Protein AF-A0A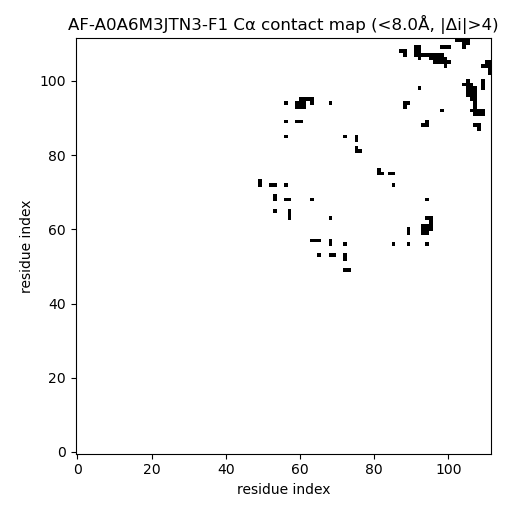6M3JTN3-F1 (afdb_monomer)

Nearest PDB structures (foldseek):
  6ghy-assembly2_A  TM=6.467E-01  e=5.001E-02  Escherichia coli K-12
  6h5f-assembly1_A  TM=4.881E-01  e=5.757E-01  Neisseria meningitidis NM422

pLDDT: mean 81.58, std 17.51, range [42.84, 97.5]

Solvent-accessible surface area (backbone atoms only — not comparable to full-atom values): 6629 Å² total; per-residue (Å²): 121,67,69,64,55,54,53,52,53,52,53,53,55,55,52,55,54,53,52,60,61,60,71,68,63,72,76,83,74,81,78,75,78,93,65,94,72,73,95,71,55,64,65,55,51,49,53,54,50,50,54,53,48,26,51,51,48,42,76,62,34,85,84,68,53,68,67,56,28,44,53,53,46,62,57,34,66,76,43,100,52,28,69,61,52,52,54,47,19,42,76,60,26,33,62,31,67,82,32,66,48,100,81,66,16,41,22,36,73,44,52,116

InterPro domains:
  IPR008258 Transglycosylase SLT domain 1 [PF01464] (78-111)
  IPR023346 Lysozyme-like domain superfamily [SSF53955] (69-111)

Mean predicted aligned error: 15.21 Å

Foldseek 3Di:
DVVVVVVVVVVVVVVVVVVVVVVPPPPPPPPDPPDDDPPPPPVVVVVVVLVVQLVVLVVLADDDDSVLSSVLQVVLVVDPCSVVLSVQLSVQPSQDQQDADPVRQGGSNRHD

Sequence (112 aa):
MLKNRLLIVGIILSLSVVMLFLGNVKVFTFSVPKSLAPPVSESILQVRSEEALVEWVYTHSNRISKNVCKEIVKEAIKMPKPLLLLAIMEVESNFVPTATSSKNAIGLMQIL

Radius of gyration: 24.37 Å; Cα contacts (8 Å, |Δi|>4): 78; chains: 1; bounding box: 68×21×60 Å

Secondary structure (DSSP, 8-state):
-HHHHHHHHHHHHHHHHHHHHHTT--------------TTHHHHHHHHHHHHHHHHHHHT-SS--HHHHHHHHHHHTTSS-HHHHHHHHHHHHTT-TT-B-TT--BTTTTB-

Organism: NCBI:txid1070528

Structure (mmCIF, N/CA/C/O backbone):
data_AF-A0A6M3JTN3-F1
#
_entry.id   AF-A0A6M3JTN3-F1
#
loop_
_atom_site.group_PDB
_atom_site.id
_atom_site.type_symbol
_atom_site.label_atom_id
_atom_site.label_alt_id
_atom_site.label_comp_id
_atom_site.label_asym_id
_atom_site.label_entity_id
_atom_site.label_seq_id
_atom_site.pdbx_PDB_ins_code
_atom_site.Cartn_x
_atom_site.Cartn_y
_atom_site.Cartn_z
_atom_site.occupancy
_atom_site.B_iso_or_equiv
_atom_site.auth_seq_id
_atom_site.auth_comp_id
_atom_site.auth_asym_id
_atom_site.auth_atom_id
_atom_site.pdbx_PDB_model_num
ATOM 1 N N . MET A 1 1 ? -57.384 5.453 -33.353 1.00 55.59 1 MET A N 1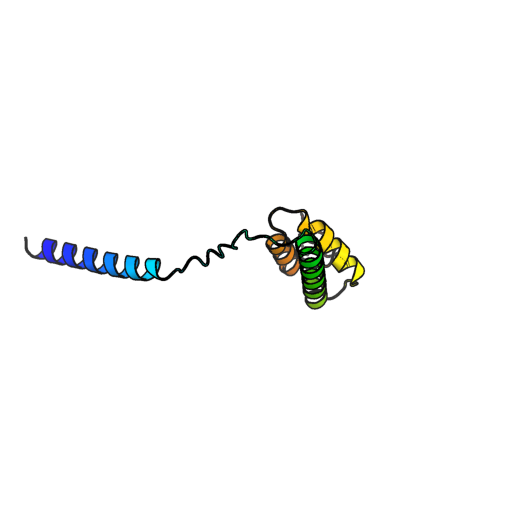
ATOM 2 C CA . MET A 1 1 ? -57.240 5.707 -31.896 1.00 55.59 1 MET A CA 1
ATOM 3 C C . MET A 1 1 ? -56.828 4.483 -31.064 1.00 55.59 1 MET A C 1
ATOM 5 O O . MET A 1 1 ? -56.284 4.687 -29.988 1.00 55.59 1 MET A O 1
ATOM 9 N N . LEU A 1 2 ? -57.031 3.235 -31.521 1.00 58.34 2 LEU A N 1
ATOM 10 C CA . LEU A 1 2 ? -56.703 2.028 -30.737 1.00 58.34 2 LEU A CA 1
ATOM 11 C C . LEU A 1 2 ? -55.186 1.749 -30.608 1.00 58.34 2 LEU A C 1
ATOM 13 O O . LEU A 1 2 ? -54.725 1.353 -29.543 1.00 58.34 2 LEU A O 1
ATOM 17 N N . LYS A 1 3 ? -54.394 2.034 -31.658 1.00 61.31 3 LYS A N 1
ATOM 18 C CA . LYS A 1 3 ? -52.929 1.820 -31.674 1.00 61.31 3 LYS A CA 1
ATOM 19 C C . LYS A 1 3 ? -52.180 2.633 -30.607 1.00 61.31 3 LYS A C 1
ATOM 21 O O . LYS A 1 3 ? -51.317 2.092 -29.928 1.00 61.31 3 LYS A O 1
ATOM 26 N N . ASN A 1 4 ? -52.563 3.894 -30.393 1.00 65.94 4 ASN A N 1
ATOM 27 C CA . ASN A 1 4 ? -51.915 4.754 -29.394 1.00 65.94 4 ASN A CA 1
ATOM 28 C C . ASN A 1 4 ? -52.209 4.288 -27.959 1.00 65.94 4 ASN A C 1
ATOM 30 O O . ASN A 1 4 ? -51.367 4.445 -27.084 1.00 65.94 4 ASN A O 1
ATOM 34 N N . ARG A 1 5 ? -53.373 3.669 -27.719 1.00 69.81 5 ARG A N 1
ATOM 35 C CA . ARG A 1 5 ? -53.727 3.121 -26.401 1.00 69.81 5 ARG A CA 1
ATOM 36 C C . ARG A 1 5 ? -52.899 1.881 -26.061 1.00 69.81 5 ARG A C 1
ATOM 38 O O . ARG A 1 5 ? -52.465 1.756 -24.923 1.00 69.81 5 ARG A O 1
ATOM 45 N N . LEU A 1 6 ? -52.617 1.023 -27.045 1.00 71.12 6 LEU A N 1
ATOM 46 C CA . LEU A 1 6 ? -51.752 -0.147 -26.847 1.00 71.12 6 LEU A CA 1
ATOM 47 C C . LEU A 1 6 ? -50.303 0.253 -26.522 1.00 71.12 6 LEU A C 1
ATOM 49 O O . LEU A 1 6 ? -49.670 -0.351 -25.661 1.00 71.12 6 LEU A O 1
ATOM 53 N N . LEU A 1 7 ? -49.802 1.299 -27.184 1.00 76.19 7 LEU A N 1
ATOM 54 C CA . LEU A 1 7 ? -48.439 1.794 -26.989 1.00 76.19 7 LEU A CA 1
ATOM 55 C C . LEU A 1 7 ? -48.257 2.396 -25.584 1.00 76.19 7 LEU A C 1
ATOM 57 O O . LEU A 1 7 ? -47.269 2.109 -24.913 1.00 76.19 7 LEU A O 1
ATOM 61 N N . ILE A 1 8 ? -49.251 3.146 -25.094 1.00 77.25 8 ILE A N 1
ATOM 62 C CA . ILE A 1 8 ? -49.238 3.718 -23.736 1.00 77.25 8 ILE A CA 1
ATOM 63 C C . ILE A 1 8 ? -49.243 2.617 -22.665 1.00 77.25 8 ILE A C 1
ATOM 65 O O . ILE A 1 8 ? -48.476 2.695 -21.707 1.00 77.25 8 ILE A O 1
ATOM 69 N N . VAL A 1 9 ? -50.052 1.565 -22.838 1.00 79.25 9 VAL A N 1
ATOM 70 C CA . VAL A 1 9 ? -50.095 0.436 -21.891 1.00 79.25 9 VAL A CA 1
ATOM 71 C C . VAL A 1 9 ? -48.753 -0.303 -21.848 1.00 79.25 9 VAL A C 1
ATOM 73 O O . VAL A 1 9 ? -48.283 -0.640 -20.763 1.00 79.25 9 VAL A O 1
ATOM 76 N N . GLY A 1 10 ? -48.094 -0.486 -22.999 1.00 78.50 10 GLY A N 1
ATOM 77 C CA . GLY A 1 10 ? -46.764 -1.099 -23.068 1.00 78.50 10 GLY A CA 1
ATOM 78 C C . GLY A 1 10 ? -45.684 -0.297 -22.332 1.00 78.50 10 GLY A C 1
ATOM 79 O O . GLY A 1 10 ? -44.889 -0.874 -21.591 1.00 78.50 10 GLY A O 1
ATOM 80 N N . ILE A 1 11 ? -45.692 1.035 -22.466 1.00 80.69 11 I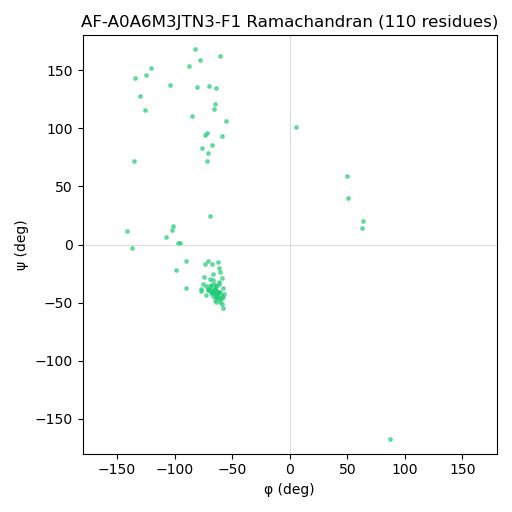LE A N 1
ATOM 81 C CA . ILE A 1 11 ? -44.742 1.911 -21.760 1.00 80.69 11 ILE A CA 1
ATOM 82 C C . ILE A 1 11 ? -44.948 1.829 -20.241 1.00 80.69 11 ILE A C 1
ATOM 84 O O . ILE A 1 11 ? -43.974 1.665 -19.506 1.00 80.69 11 ILE A O 1
ATOM 88 N N . ILE A 1 12 ? -46.196 1.870 -19.762 1.00 80.25 12 ILE A N 1
ATOM 89 C CA . ILE A 1 12 ? -46.505 1.805 -18.322 1.00 80.25 12 ILE A CA 1
ATOM 90 C C . ILE A 1 12 ? -46.056 0.467 -17.716 1.00 80.25 12 ILE A C 1
ATOM 92 O O . ILE A 1 12 ? -45.456 0.451 -16.640 1.00 80.25 12 ILE A O 1
ATOM 96 N N . LEU A 1 13 ? -46.277 -0.642 -18.427 1.00 79.44 13 LEU A N 1
ATOM 97 C CA . LEU A 1 13 ? -45.813 -1.970 -18.012 1.00 79.44 13 LEU A CA 1
ATOM 98 C C . LEU A 1 13 ? -44.283 -2.046 -17.939 1.00 79.44 13 LEU A C 1
ATOM 100 O O . LEU A 1 13 ? -43.743 -2.575 -16.971 1.00 79.44 13 LEU A O 1
ATOM 104 N N . SER A 1 14 ? -43.575 -1.467 -18.913 1.00 77.44 14 SER A N 1
ATOM 105 C CA . SER A 1 14 ? -42.107 -1.444 -18.884 1.00 77.44 14 SER A CA 1
ATOM 106 C C . SER A 1 14 ? -41.550 -0.625 -17.707 1.00 77.44 14 SER A C 1
ATOM 108 O O . SER A 1 14 ? -40.597 -1.049 -17.056 1.00 77.44 14 SER A O 1
ATOM 110 N N . LEU A 1 15 ? -42.189 0.498 -17.362 1.00 75.94 15 LEU A N 1
ATOM 111 C CA . LEU A 1 15 ? -41.795 1.350 -16.236 1.00 75.94 15 LEU A CA 1
ATOM 112 C C . LEU A 1 15 ? -42.036 0.688 -14.871 1.00 75.94 15 LEU A C 1
ATOM 114 O O . LEU A 1 15 ? -41.223 0.865 -13.961 1.00 75.94 15 LEU A O 1
ATOM 118 N N . SER A 1 16 ? -43.105 -0.103 -14.720 1.00 71.62 16 SER A N 1
ATOM 119 C CA . SER A 1 16 ? -43.371 -0.802 -13.454 1.00 71.62 16 SER A CA 1
ATOM 120 C C . SER A 1 16 ? -42.333 -1.894 -13.173 1.00 71.62 16 SER A C 1
ATOM 122 O O . SER A 1 16 ? -41.948 -2.093 -12.020 1.00 71.62 16 SER A O 1
ATOM 124 N N . VAL A 1 17 ? -41.840 -2.570 -14.216 1.00 75.44 17 VAL A N 1
ATOM 125 C CA . VAL A 1 17 ? -40.789 -3.592 -14.092 1.00 75.44 17 VAL A CA 1
ATOM 126 C C . VAL A 1 17 ? -39.464 -2.960 -13.654 1.00 75.44 17 VAL A C 1
ATOM 128 O O . VAL A 1 17 ? -38.803 -3.492 -12.766 1.00 75.44 17 VAL A O 1
ATOM 131 N N . VAL A 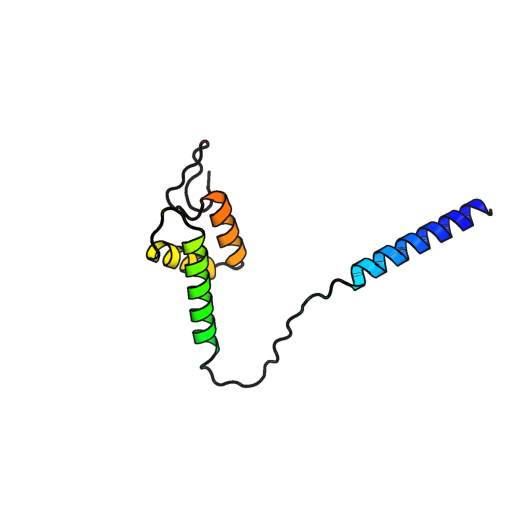1 18 ? -39.103 -1.789 -14.190 1.00 71.81 18 VAL A N 1
ATOM 132 C CA . VAL A 1 18 ? -37.873 -1.074 -13.794 1.00 71.81 18 VAL A CA 1
ATOM 133 C C . VAL A 1 18 ? -37.925 -0.619 -12.327 1.00 71.81 18 VAL A C 1
ATOM 135 O O . VAL A 1 18 ? -36.936 -0.759 -11.607 1.00 71.81 18 VAL A O 1
ATOM 138 N N . MET A 1 19 ? -39.081 -0.153 -11.841 1.00 64.81 19 MET A N 1
ATOM 139 C CA . MET A 1 19 ? -39.251 0.239 -10.432 1.00 64.81 19 MET A CA 1
ATOM 140 C C . MET A 1 19 ? -39.139 -0.946 -9.457 1.00 64.81 19 MET A C 1
ATOM 142 O O . MET A 1 19 ? -38.580 -0.794 -8.370 1.00 64.81 19 MET A O 1
ATOM 146 N N . LEU A 1 20 ? -39.595 -2.141 -9.852 1.00 65.19 20 LEU A N 1
ATOM 147 C CA . LEU A 1 20 ? -39.437 -3.367 -9.054 1.00 65.19 20 LEU A CA 1
ATOM 148 C C . LEU A 1 20 ? -37.970 -3.811 -8.924 1.00 65.19 20 LEU A C 1
ATOM 150 O O . LEU A 1 20 ? -37.587 -4.372 -7.895 1.00 65.19 20 LEU A O 1
ATOM 154 N N . PHE A 1 21 ? -37.138 -3.531 -9.931 1.00 60.91 21 PHE A N 1
ATOM 155 C CA . PHE A 1 21 ? -35.702 -3.816 -9.872 1.00 60.91 21 PHE A CA 1
ATOM 156 C C . PHE A 1 21 ? -34.933 -2.820 -8.993 1.00 60.91 21 PHE A C 1
ATOM 158 O O . PHE A 1 21 ? -34.011 -3.223 -8.285 1.00 60.91 21 PHE A O 1
ATOM 165 N N . LEU A 1 22 ? -35.339 -1.547 -8.957 1.00 60.12 22 LEU A N 1
ATOM 166 C CA . LEU A 1 22 ? -34.707 -0.534 -8.101 1.00 60.12 22 LEU A CA 1
ATOM 167 C C . LEU A 1 22 ? -35.081 -0.681 -6.615 1.00 60.12 22 LEU A C 1
ATOM 169 O O . LEU A 1 22 ? -34.268 -0.362 -5.749 1.00 60.12 22 LEU A O 1
ATOM 173 N N . GLY A 1 23 ? -36.263 -1.222 -6.301 1.00 55.00 23 GLY A N 1
ATOM 174 C CA . GLY A 1 23 ? -36.715 -1.441 -4.919 1.00 55.00 23 GLY A CA 1
ATOM 175 C C . GLY A 1 23 ? -35.990 -2.560 -4.155 1.00 55.00 23 GLY A C 1
ATOM 176 O O . GLY A 1 23 ? -36.094 -2.623 -2.932 1.00 55.00 23 GLY A O 1
ATOM 177 N N . ASN A 1 24 ? -35.241 -3.432 -4.842 1.00 55.69 24 ASN A N 1
ATOM 178 C CA . ASN A 1 24 ? -34.495 -4.533 -4.215 1.00 55.69 24 ASN A CA 1
ATOM 179 C C . ASN A 1 24 ? -33.027 -4.210 -3.921 1.00 55.69 24 ASN A C 1
ATOM 181 O O . ASN A 1 24 ? -32.316 -5.042 -3.351 1.00 55.69 24 ASN A O 1
ATOM 185 N N . VAL A 1 25 ? -32.571 -2.993 -4.225 1.00 53.06 25 VAL A N 1
ATOM 186 C CA . VAL A 1 25 ? -31.299 -2.506 -3.696 1.00 53.06 25 VAL A CA 1
ATOM 187 C C . VAL A 1 25 ? -31.545 -2.116 -2.242 1.00 53.06 25 VAL A C 1
ATOM 189 O O . VAL A 1 25 ? -31.806 -0.960 -1.917 1.00 53.06 25 VAL A O 1
ATOM 192 N N . LYS A 1 26 ? -31.498 -3.105 -1.342 1.00 46.81 26 LYS A N 1
ATOM 193 C CA . LYS A 1 26 ? -31.320 -2.848 0.087 1.00 46.81 26 LYS A CA 1
ATOM 194 C C . LYS A 1 26 ? -29.996 -2.110 0.224 1.00 46.81 26 LYS A C 1
ATOM 196 O O . LYS A 1 26 ? -28.938 -2.732 0.280 1.00 46.81 26 LYS A O 1
ATOM 201 N N . VAL A 1 27 ? -30.052 -0.780 0.240 1.00 48.22 27 VAL A N 1
ATOM 202 C CA . VAL A 1 27 ? -28.961 0.040 0.748 1.00 48.22 27 VAL A CA 1
ATOM 203 C C . VAL A 1 27 ? -28.737 -0.472 2.162 1.00 48.22 27 VAL A C 1
ATOM 205 O O . VAL A 1 27 ? -29.584 -0.305 3.037 1.00 48.22 27 VAL A O 1
ATOM 208 N N . PHE A 1 28 ? -27.649 -1.210 2.349 1.00 44.59 28 PHE A N 1
ATOM 209 C CA . PHE A 1 28 ? -27.245 -1.752 3.634 1.00 44.59 28 PHE A CA 1
ATOM 210 C C . PHE A 1 28 ? -26.748 -0.573 4.477 1.00 44.59 28 PHE A C 1
ATOM 212 O O . PHE A 1 28 ? -25.552 -0.364 4.654 1.00 44.59 28 PHE A O 1
ATOM 219 N N . THR A 1 29 ? -27.671 0.279 4.928 1.00 45.03 29 THR A N 1
ATOM 220 C CA . THR A 1 29 ? -27.375 1.313 5.909 1.00 45.03 29 THR A CA 1
ATOM 221 C C . THR A 1 29 ? -27.223 0.603 7.241 1.00 45.03 29 THR A C 1
ATOM 223 O O . THR A 1 29 ? -28.202 0.305 7.926 1.00 45.03 29 THR A O 1
ATOM 226 N N . PHE A 1 30 ? -25.982 0.272 7.581 1.00 42.84 30 PHE A N 1
ATOM 227 C CA . PHE A 1 30 ? -25.615 -0.190 8.908 1.00 42.84 30 PHE A CA 1
ATOM 228 C C . PHE A 1 30 ? -25.800 0.986 9.880 1.00 42.84 30 PHE A C 1
ATOM 230 O O . PHE A 1 30 ? -24.886 1.771 10.120 1.00 42.84 30 PHE A O 1
ATOM 237 N N . SER A 1 31 ? -27.020 1.172 10.386 1.00 43.19 31 SER A N 1
ATOM 238 C CA . SER A 1 31 ? -27.282 2.091 11.491 1.00 43.19 31 SER A CA 1
ATOM 239 C C . SER A 1 31 ? -26.709 1.469 12.760 1.00 43.19 31 SER A C 1
ATOM 241 O O . S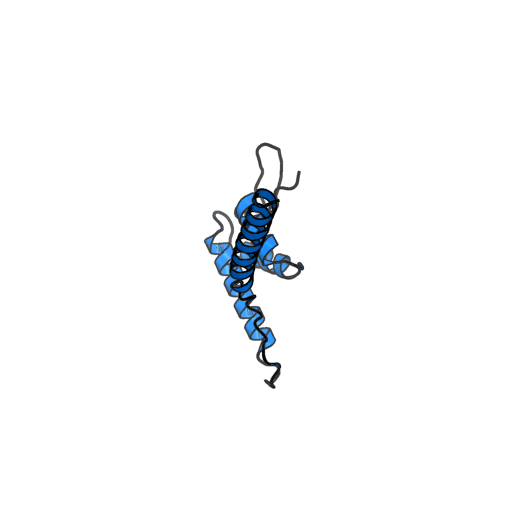ER A 1 31 ? -27.343 0.625 13.388 1.00 43.19 31 SER A O 1
ATOM 243 N N . VAL A 1 32 ? -25.485 1.865 13.118 1.00 53.75 32 VAL A N 1
ATOM 244 C CA . VAL A 1 32 ? -24.881 1.515 14.408 1.00 53.75 32 VAL A CA 1
ATOM 245 C C . VAL A 1 32 ? -25.711 2.180 15.511 1.00 53.75 32 VAL A C 1
ATOM 247 O O . VAL A 1 32 ? -25.827 3.410 15.512 1.00 53.75 32 VAL A O 1
ATOM 250 N N . PRO A 1 33 ? -26.296 1.428 16.459 1.00 43.66 33 PRO A N 1
ATOM 251 C CA . PRO A 1 33 ? -26.924 2.036 17.619 1.00 43.66 33 PRO A CA 1
ATOM 252 C C . PRO A 1 33 ? -25.839 2.716 18.459 1.00 43.66 33 PRO A C 1
ATOM 254 O O . PRO A 1 33 ? -24.939 2.068 18.990 1.00 43.66 33 PRO A O 1
ATOM 257 N N . LYS A 1 34 ? -25.931 4.042 18.582 1.00 55.25 34 LYS A N 1
ATOM 258 C CA . LYS A 1 34 ? -25.127 4.850 19.505 1.00 55.25 34 LYS A CA 1
ATOM 259 C C . LYS A 1 34 ? -25.606 4.566 20.932 1.00 55.25 34 LYS A C 1
ATOM 261 O O . LYS A 1 34 ? -26.402 5.318 21.481 1.00 55.25 34 LYS A O 1
ATOM 266 N N . SER A 1 35 ? -25.184 3.439 21.498 1.00 54.44 35 SER A N 1
ATOM 267 C CA . SER A 1 35 ? -25.517 3.039 22.865 1.00 54.44 35 SER A CA 1
ATOM 268 C C . SER A 1 35 ? -24.244 2.744 23.653 1.00 54.44 35 SER A C 1
ATOM 270 O O . SER A 1 35 ? -23.480 1.849 23.302 1.00 54.44 35 SER A O 1
ATOM 272 N N . LEU A 1 36 ? -24.047 3.572 24.682 1.00 60.97 36 LEU A N 1
ATOM 273 C CA . LEU A 1 36 ? -23.177 3.446 25.853 1.00 60.97 36 LEU A CA 1
ATOM 274 C C . LEU A 1 36 ? -22.234 2.225 25.884 1.00 60.97 36 LEU A C 1
ATOM 276 O O . LEU A 1 36 ? -22.609 1.146 26.339 1.00 60.97 36 LEU A O 1
ATOM 280 N N . ALA A 1 37 ? -20.964 2.447 25.548 1.00 52.00 37 ALA A N 1
ATOM 281 C CA . ALA A 1 37 ? -19.853 1.637 26.040 1.00 52.00 37 ALA A CA 1
ATOM 282 C C . ALA A 1 37 ? -18.710 2.575 26.488 1.00 52.00 37 ALA A C 1
ATOM 284 O O . ALA A 1 37 ? -18.532 3.632 25.879 1.00 52.00 37 ALA A O 1
ATOM 285 N N . PRO A 1 38 ? -17.966 2.249 27.563 1.00 60.22 38 PRO A N 1
ATOM 286 C CA . PRO A 1 38 ? -16.832 3.050 28.043 1.00 60.22 38 PRO A CA 1
ATOM 287 C C . PRO A 1 38 ? -15.726 3.174 26.967 1.00 60.22 38 PRO A C 1
ATOM 289 O O . PRO A 1 38 ? -15.697 2.355 26.048 1.00 60.22 38 PRO A O 1
ATOM 292 N N . PRO A 1 39 ? -14.786 4.142 27.075 1.00 59.41 39 PRO A N 1
ATOM 293 C CA . PRO A 1 39 ? -13.842 4.550 26.011 1.00 59.41 39 PRO A CA 1
ATOM 294 C C . PRO A 1 39 ? -12.747 3.522 25.633 1.00 59.41 39 PRO A C 1
ATOM 296 O O . PRO A 1 39 ? -11.689 3.881 25.131 1.00 59.41 39 PRO A O 1
ATOM 299 N N . VAL A 1 40 ? -12.983 2.230 25.861 1.00 58.34 40 VAL A N 1
ATOM 300 C CA . VAL A 1 40 ? -12.044 1.126 25.609 1.00 58.34 40 VAL A CA 1
ATOM 301 C C . VAL A 1 40 ? -12.200 0.543 24.191 1.00 58.34 40 VAL A C 1
ATOM 303 O O . VAL A 1 40 ? -11.328 -0.183 23.729 1.00 58.34 40 VAL A O 1
ATOM 306 N N . SER A 1 41 ? -13.279 0.846 23.461 1.00 61.59 41 SER A N 1
ATOM 307 C CA . SER A 1 41 ? -13.623 0.130 22.220 1.00 61.59 41 SER A CA 1
ATOM 308 C C . SER A 1 41 ? -13.037 0.71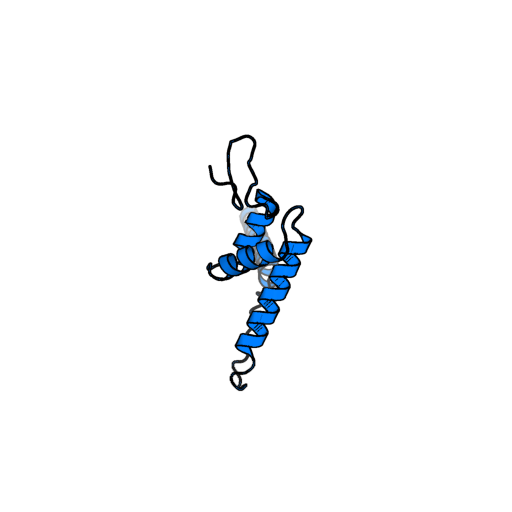1 20.927 1.00 61.59 41 SER A C 1
ATOM 310 O O . SER A 1 41 ? -12.664 -0.064 20.048 1.00 61.59 41 SER A O 1
ATOM 312 N N . GLU A 1 42 ? -12.934 2.033 20.775 1.00 62.16 42 GLU A N 1
ATOM 313 C CA . GLU A 1 42 ? -12.594 2.645 19.475 1.00 62.16 42 GLU A CA 1
ATOM 314 C C . GLU A 1 42 ? -11.123 2.462 19.080 1.00 62.16 42 GLU A C 1
ATOM 316 O O . GLU A 1 42 ? -10.839 2.076 17.948 1.00 62.16 42 GLU A O 1
ATOM 321 N N . SER A 1 43 ? -10.185 2.644 20.013 1.00 64.75 43 SER A N 1
ATOM 322 C CA . SER A 1 43 ? -8.751 2.481 19.732 1.00 64.75 43 SER A CA 1
ATOM 323 C C . SER A 1 43 ? -8.377 1.027 19.433 1.00 64.75 43 SER A C 1
ATOM 325 O O . SER A 1 43 ? -7.589 0.764 18.529 1.00 64.75 43 SER A O 1
ATOM 327 N N . ILE A 1 44 ? -8.985 0.065 20.133 1.00 69.12 44 ILE A N 1
ATOM 328 C CA . ILE A 1 44 ? -8.756 -1.369 19.906 1.00 69.12 44 ILE A CA 1
ATOM 329 C C . ILE A 1 44 ? -9.323 -1.803 18.547 1.00 69.12 44 ILE A C 1
ATOM 331 O O . ILE A 1 44 ? -8.680 -2.562 17.820 1.00 69.12 44 ILE A O 1
ATOM 335 N N . LEU A 1 45 ? -10.512 -1.310 18.180 1.00 69.38 45 LEU A N 1
ATOM 336 C CA . LEU A 1 45 ? -11.106 -1.556 16.862 1.00 69.38 45 LEU A CA 1
ATOM 337 C C . LEU A 1 45 ? -10.248 -0.969 15.741 1.00 69.38 45 LEU A C 1
ATOM 339 O O . LEU A 1 45 ? -10.035 -1.638 14.729 1.00 69.38 45 LEU A O 1
ATOM 343 N N . GLN A 1 46 ? -9.721 0.240 15.938 1.00 74.19 46 GLN A N 1
ATOM 344 C CA . GLN A 1 46 ? -8.855 0.889 14.965 1.00 74.19 46 GLN A CA 1
ATOM 345 C C . GLN A 1 46 ? -7.548 0.109 14.769 1.00 74.19 46 GLN A C 1
ATOM 347 O O . GLN A 1 46 ? -7.230 -0.250 13.636 1.00 74.19 46 GLN A O 1
ATOM 352 N N . VAL A 1 47 ? -6.859 -0.269 15.851 1.00 75.75 47 VAL A N 1
ATOM 353 C CA . VAL A 1 47 ? -5.626 -1.078 15.783 1.00 75.75 47 VAL A CA 1
ATOM 354 C C . VAL A 1 47 ? -5.874 -2.408 15.066 1.00 75.75 47 VAL A C 1
ATOM 356 O O . VAL A 1 47 ? -5.125 -2.777 14.163 1.00 75.75 47 VAL A O 1
ATOM 359 N N . ARG A 1 48 ? -6.974 -3.101 15.389 1.00 78.00 48 ARG A N 1
ATOM 360 C CA . ARG A 1 48 ? -7.330 -4.368 14.733 1.00 78.00 48 ARG A CA 1
ATOM 361 C C . ARG A 1 48 ? -7.619 -4.192 13.240 1.00 78.00 48 ARG A C 1
ATOM 363 O O . ARG A 1 48 ? -7.310 -5.080 12.447 1.00 78.00 48 ARG A O 1
ATOM 370 N N . SER A 1 49 ? -8.216 -3.065 12.853 1.00 85.38 49 SER A N 1
ATOM 371 C CA . SER A 1 49 ? -8.471 -2.751 11.445 1.00 85.38 49 SER A CA 1
ATOM 372 C C . SER A 1 49 ? -7.180 -2.447 10.679 1.00 85.38 49 SER A C 1
ATOM 374 O O . SER A 1 49 ? -7.014 -2.922 9.558 1.00 85.38 49 SER A O 1
ATOM 376 N N . GLU A 1 50 ? -6.230 -1.743 11.297 1.00 92.00 50 GLU A N 1
ATOM 377 C CA . GLU A 1 50 ? -4.930 -1.438 10.695 1.00 92.00 50 GLU A CA 1
ATOM 378 C C . GLU A 1 50 ? -4.092 -2.704 10.498 1.00 92.00 50 GLU A C 1
ATOM 380 O O . GLU A 1 50 ? -3.541 -2.912 9.420 1.00 92.00 50 GLU A O 1
ATOM 385 N N . GLU A 1 51 ? -4.047 -3.598 11.488 1.00 93.94 51 GLU A N 1
ATOM 386 C CA . GLU A 1 51 ? -3.339 -4.878 11.364 1.00 93.94 51 GLU A CA 1
ATOM 387 C C . GLU A 1 51 ? -3.903 -5.745 10.232 1.00 93.94 51 GLU A C 1
ATOM 389 O O . GLU A 1 51 ? -3.136 -6.329 9.464 1.00 93.94 51 GLU A O 1
ATOM 394 N N . ALA A 1 52 ? -5.232 -5.786 10.084 1.00 94.62 52 ALA A N 1
ATOM 395 C CA . ALA A 1 52 ? -5.885 -6.506 8.994 1.00 94.62 52 ALA A CA 1
ATOM 396 C C . ALA A 1 52 ? -5.531 -5.914 7.620 1.00 94.62 52 ALA A C 1
ATOM 398 O O . ALA A 1 52 ? -5.276 -6.663 6.677 1.00 94.62 52 ALA A O 1
ATOM 399 N N . LEU A 1 53 ? -5.463 -4.584 7.510 1.00 95.69 53 LEU A N 1
ATOM 400 C CA . LEU A 1 53 ? -5.029 -3.912 6.283 1.00 95.69 53 LEU A CA 1
ATOM 401 C C . LEU A 1 53 ? -3.557 -4.180 5.976 1.00 95.69 53 LEU A C 1
ATOM 403 O O . LEU A 1 53 ? -3.215 -4.414 4.823 1.00 95.69 53 LEU A O 1
ATOM 407 N N . VAL A 1 54 ? -2.686 -4.188 6.987 1.00 97.31 54 VAL A N 1
ATOM 408 C CA . VAL A 1 54 ? -1.263 -4.516 6.813 1.00 97.31 54 VAL A CA 1
ATOM 409 C C . VAL A 1 54 ? -1.089 -5.947 6.323 1.00 97.31 54 VAL A C 1
ATOM 411 O O . VAL A 1 54 ? -0.276 -6.180 5.433 1.00 97.31 54 VAL A O 1
ATOM 414 N N . GLU A 1 55 ? -1.844 -6.897 6.872 1.00 96.88 55 GLU A N 1
ATOM 415 C CA . GLU A 1 55 ? -1.805 -8.287 6.413 1.00 96.88 55 GLU A CA 1
ATOM 416 C C . GLU A 1 55 ? -2.346 -8.423 4.987 1.00 96.88 55 GLU A C 1
ATOM 418 O O . GLU A 1 55 ? -1.758 -9.116 4.156 1.00 96.88 55 GLU A O 1
ATOM 423 N N . TRP A 1 56 ? -3.426 -7.710 4.667 1.00 96.19 56 TRP A N 1
ATOM 424 C CA . TRP A 1 56 ? -3.963 -7.667 3.312 1.00 96.19 56 TRP A CA 1
ATOM 425 C C . TRP A 1 56 ? -2.939 -7.091 2.319 1.00 96.19 56 TRP A C 1
ATOM 427 O O . TRP A 1 56 ? -2.625 -7.747 1.332 1.00 96.19 56 TRP A O 1
ATOM 437 N N . VAL A 1 57 ? -2.315 -5.945 2.613 1.00 97.00 57 VAL A N 1
ATOM 438 C CA . VAL A 1 57 ? -1.251 -5.377 1.764 1.00 97.00 57 VAL A CA 1
ATOM 439 C C . VAL A 1 57 ? -0.088 -6.357 1.627 1.00 97.00 57 VAL A C 1
ATOM 441 O O . VAL A 1 57 ? 0.395 -6.581 0.524 1.00 97.00 57 VAL A O 1
ATOM 444 N N . TYR A 1 58 ? 0.339 -6.982 2.726 1.00 96.69 58 TYR A N 1
ATOM 445 C CA . TYR A 1 58 ? 1.455 -7.923 2.715 1.00 96.69 58 TYR A CA 1
ATOM 446 C C . TYR A 1 58 ? 1.180 -9.132 1.812 1.00 96.69 58 TYR A C 1
ATOM 448 O O . TYR A 1 58 ? 2.019 -9.464 0.978 1.00 96.69 58 TYR A O 1
ATOM 456 N N . THR A 1 59 ? -0.008 -9.733 1.921 1.00 95.56 59 THR A N 1
ATOM 457 C CA . THR A 1 59 ? -0.428 -10.892 1.109 1.00 95.56 59 THR A CA 1
ATOM 458 C C . THR A 1 59 ? -0.594 -10.578 -0.377 1.00 95.56 59 THR A C 1
ATOM 460 O O . THR A 1 59 ? -0.422 -11.474 -1.199 1.00 95.56 59 THR A O 1
ATOM 463 N N . HIS A 1 60 ? -0.872 -9.321 -0.728 1.00 94.44 60 HIS A N 1
ATOM 464 C CA . HIS A 1 60 ? -0.989 -8.859 -2.116 1.00 94.44 60 HIS A CA 1
ATOM 465 C C . HIS A 1 60 ? 0.309 -8.215 -2.630 1.00 94.44 60 HIS A C 1
ATOM 467 O O . HIS A 1 60 ? 0.389 -7.758 -3.768 1.00 94.44 60 HIS A O 1
ATOM 473 N N . SER A 1 61 ? 1.363 -8.178 -1.814 1.00 92.00 61 SER A N 1
ATOM 474 C CA . SER A 1 61 ? 2.647 -7.594 -2.184 1.00 92.00 61 SER A CA 1
ATOM 475 C C . SER A 1 61 ? 3.695 -8.665 -2.494 1.00 92.00 61 SER A C 1
ATOM 477 O O . SER A 1 61 ? 3.835 -9.651 -1.779 1.00 92.00 61 SER A O 1
ATOM 479 N N . ASN A 1 62 ? 4.478 -8.459 -3.557 1.00 84.50 62 ASN A N 1
ATOM 480 C CA . ASN A 1 62 ? 5.431 -9.467 -4.038 1.00 84.50 62 ASN A CA 1
ATOM 481 C C . ASN A 1 62 ? 6.879 -9.222 -3.580 1.00 84.50 62 ASN A C 1
ATOM 483 O O . ASN A 1 62 ? 7.707 -10.127 -3.643 1.00 84.50 62 ASN A O 1
ATOM 487 N N . ARG A 1 63 ? 7.234 -7.978 -3.223 1.00 89.50 63 ARG A N 1
ATOM 488 C CA . ARG A 1 63 ? 8.644 -7.537 -3.122 1.00 89.50 63 ARG A CA 1
ATOM 489 C C . ARG A 1 63 ? 8.947 -6.598 -1.955 1.00 89.50 63 ARG A C 1
ATOM 491 O O . ARG A 1 63 ? 10.017 -5.995 -1.931 1.00 89.50 63 ARG A O 1
ATOM 498 N N . ILE A 1 64 ? 8.025 -6.432 -1.014 1.00 95.12 64 ILE A N 1
ATOM 499 C CA . ILE A 1 64 ? 8.192 -5.480 0.090 1.00 95.12 64 ILE A CA 1
ATOM 500 C C . ILE A 1 64 ? 8.141 -6.187 1.436 1.00 95.12 64 ILE A C 1
ATOM 502 O O . ILE A 1 64 ? 7.513 -7.230 1.602 1.00 95.12 64 ILE A O 1
ATOM 506 N N . SER A 1 65 ? 8.827 -5.609 2.418 1.00 96.19 65 SER A N 1
ATOM 507 C CA . SER A 1 65 ? 8.793 -6.121 3.782 1.00 96.19 65 SER A CA 1
ATOM 508 C C . SER A 1 65 ? 7.499 -5.714 4.485 1.00 96.19 65 SER A C 1
ATOM 510 O O . SER A 1 65 ? 6.871 -4.702 4.157 1.00 96.19 65 SER A O 1
ATOM 512 N N . LYS A 1 66 ? 7.139 -6.453 5.537 1.00 95.75 66 LYS A N 1
ATOM 513 C CA . LYS A 1 66 ? 5.986 -6.118 6.383 1.00 95.75 66 LYS A CA 1
ATOM 514 C C . LYS A 1 66 ? 6.103 -4.725 7.021 1.00 95.75 66 LYS A C 1
ATOM 516 O O . LYS A 1 66 ? 5.091 -4.072 7.241 1.00 95.75 66 LYS A O 1
ATOM 521 N N . ASN A 1 67 ? 7.322 -4.235 7.263 1.00 97.0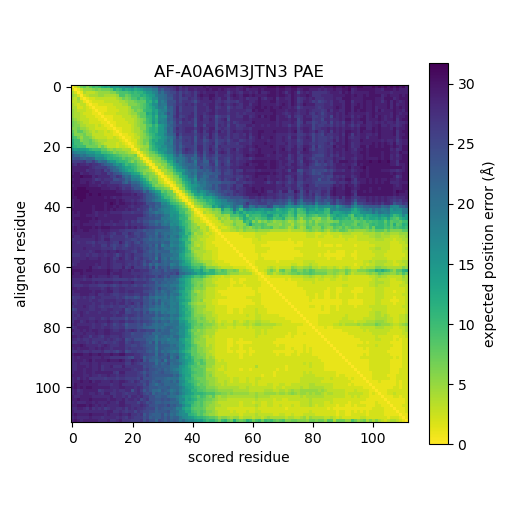6 67 ASN A N 1
ATOM 522 C CA . ASN A 1 67 ? 7.548 -2.872 7.757 1.00 97.06 67 ASN A CA 1
ATOM 523 C C . ASN A 1 67 ? 7.176 -1.815 6.711 1.00 97.06 67 ASN A C 1
ATOM 525 O O . ASN A 1 67 ? 6.544 -0.823 7.052 1.00 97.06 67 ASN A O 1
ATOM 529 N N . VAL A 1 68 ? 7.500 -2.048 5.437 1.00 96.94 68 VAL A N 1
ATOM 530 C CA . VAL A 1 68 ? 7.074 -1.156 4.347 1.00 96.94 68 VAL A CA 1
ATOM 531 C C . 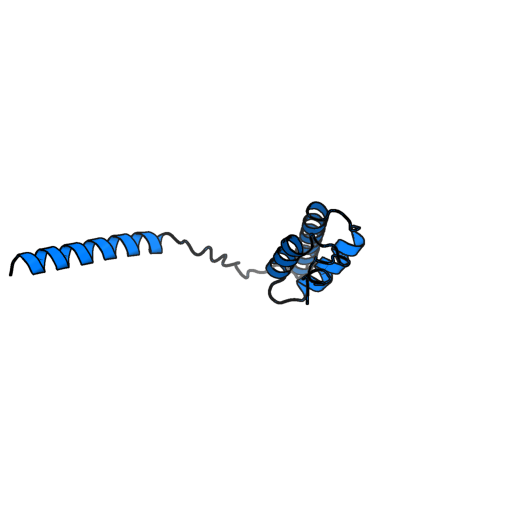VAL A 1 68 ? 5.551 -1.187 4.197 1.00 96.94 68 VAL A C 1
ATOM 533 O O . VAL A 1 68 ? 4.940 -0.133 4.066 1.00 96.94 68 VAL A O 1
ATOM 536 N N . CYS A 1 69 ? 4.921 -2.362 4.316 1.00 97.19 69 CYS A N 1
ATOM 537 C CA . CYS A 1 69 ? 3.457 -2.483 4.309 1.00 97.19 69 CYS A CA 1
ATOM 538 C C . CYS A 1 69 ? 2.806 -1.640 5.417 1.00 97.19 69 CYS A C 1
ATOM 540 O O . CYS A 1 69 ? 1.816 -0.956 5.169 1.00 97.19 69 CYS A O 1
ATOM 542 N N . LYS A 1 70 ? 3.382 -1.656 6.629 1.00 97.50 70 LYS A N 1
ATOM 543 C CA . LYS A 1 70 ? 2.921 -0.830 7.756 1.00 97.50 70 LYS A CA 1
ATOM 544 C C . LYS A 1 70 ? 2.978 0.657 7.435 1.00 97.50 70 LYS A C 1
ATOM 546 O O . LYS A 1 70 ? 1.997 1.347 7.679 1.00 97.50 70 LYS A O 1
ATOM 551 N N . GLU A 1 71 ? 4.084 1.141 6.872 1.00 97.38 71 GLU A N 1
ATOM 552 C CA . GLU A 1 71 ? 4.193 2.555 6.493 1.00 97.38 71 GLU A CA 1
ATOM 553 C C . GLU A 1 71 ? 3.200 2.924 5.379 1.00 97.38 71 GLU A C 1
ATOM 555 O O . GLU A 1 71 ? 2.551 3.962 5.471 1.00 97.38 71 GLU A O 1
ATOM 560 N N . ILE A 1 72 ? 2.990 2.052 4.385 1.00 96.81 72 ILE A N 1
ATOM 561 C CA . ILE A 1 72 ? 1.983 2.270 3.331 1.00 96.81 72 ILE A CA 1
ATOM 562 C C . ILE A 1 72 ? 0.582 2.409 3.936 1.00 96.81 72 ILE A C 1
ATOM 564 O O . ILE A 1 72 ? -0.117 3.381 3.652 1.00 96.81 72 ILE A O 1
ATOM 568 N N . VAL A 1 73 ? 0.169 1.465 4.789 1.00 97.19 73 VAL A N 1
ATOM 569 C CA . VAL A 1 73 ? -1.160 1.492 5.421 1.00 97.19 73 VAL A CA 1
ATOM 570 C C . VAL A 1 73 ? -1.306 2.716 6.316 1.00 97.19 73 VAL A C 1
ATOM 572 O O . VAL A 1 73 ? -2.310 3.416 6.217 1.00 97.19 73 VAL A O 1
ATOM 575 N N . LYS A 1 74 ? -0.293 3.019 7.130 1.00 96.50 74 LYS A N 1
ATOM 576 C CA . LYS A 1 74 ? -0.260 4.182 8.025 1.00 96.50 74 LYS A CA 1
ATOM 577 C C . LYS A 1 74 ? -0.427 5.507 7.286 1.00 96.50 74 LYS A C 1
ATOM 579 O O . LYS A 1 74 ? -1.080 6.405 7.810 1.00 96.50 74 LYS A O 1
ATOM 584 N N . GLU A 1 75 ? 0.140 5.654 6.091 1.00 95.56 75 GLU A N 1
ATOM 585 C CA . GLU A 1 75 ? -0.096 6.844 5.268 1.00 95.56 75 GLU A CA 1
ATOM 586 C C . GLU A 1 75 ? -1.464 6.796 4.576 1.00 95.56 75 GLU A C 1
ATOM 588 O O . GLU A 1 75 ? -2.165 7.808 4.529 1.00 95.56 75 GLU A O 1
ATOM 593 N N . ALA A 1 76 ? -1.900 5.625 4.107 1.00 95.62 76 ALA A N 1
ATOM 594 C CA . ALA A 1 76 ? -3.178 5.479 3.421 1.00 95.62 76 ALA A CA 1
ATOM 595 C C . ALA A 1 76 ? -4.381 5.801 4.321 1.00 95.62 76 ALA A C 1
ATOM 597 O O . ALA A 1 76 ? -5.285 6.507 3.876 1.00 95.62 76 ALA A O 1
ATOM 598 N N . ILE A 1 77 ? -4.390 5.347 5.582 1.00 95.31 77 ILE A N 1
ATOM 599 C CA . ILE A 1 77 ? -5.492 5.574 6.543 1.00 95.31 77 ILE A CA 1
ATOM 600 C C . ILE A 1 77 ? -5.742 7.052 6.863 1.00 95.31 77 ILE A C 1
ATOM 602 O O . ILE A 1 77 ? -6.838 7.402 7.292 1.00 95.31 77 ILE A O 1
ATOM 606 N N . LYS A 1 78 ? -4.760 7.930 6.624 1.00 94.44 78 LYS A N 1
ATOM 607 C CA . LYS A 1 78 ? -4.914 9.384 6.800 1.00 94.44 78 LYS A CA 1
ATOM 608 C C . LYS A 1 78 ? -5.763 10.017 5.697 1.00 94.44 78 LYS A C 1
ATOM 610 O O . LYS A 1 78 ? -6.218 11.150 5.842 1.00 94.44 78 LYS A O 1
ATOM 615 N N . MET A 1 79 ? -5.953 9.314 4.582 1.00 93.19 79 MET A N 1
ATOM 616 C CA . MET A 1 79 ? -6.662 9.819 3.413 1.00 93.19 79 MET A CA 1
ATOM 617 C C . MET A 1 79 ? -8.170 9.558 3.527 1.00 93.19 79 MET A C 1
ATOM 619 O O . MET A 1 79 ? -8.578 8.568 4.127 1.00 93.19 79 MET A O 1
ATOM 623 N N . PRO A 1 80 ? -9.033 10.369 2.882 1.00 91.56 80 PRO A N 1
ATOM 624 C CA . PRO A 1 80 ? -10.490 10.210 2.985 1.00 91.56 80 PRO A CA 1
ATOM 625 C C . PRO A 1 80 ? -11.033 8.858 2.496 1.00 91.56 80 PRO A C 1
ATOM 627 O O . PRO A 1 80 ? -12.138 8.464 2.860 1.00 91.56 80 PRO A O 1
ATOM 630 N N . LYS A 1 81 ? -10.295 8.171 1.615 1.00 93.31 81 LYS A N 1
ATOM 631 C CA . LYS A 1 81 ? -10.693 6.892 1.008 1.00 93.31 81 LYS A CA 1
ATOM 632 C C . LYS A 1 81 ? -9.516 5.906 1.025 1.00 93.31 81 LYS A C 1
ATOM 634 O O . LYS A 1 81 ? -8.952 5.625 -0.033 1.00 93.31 81 LYS A O 1
ATOM 639 N N . PRO A 1 82 ? -9.138 5.377 2.201 1.00 94.00 82 PRO A N 1
ATOM 640 C CA . PRO A 1 82 ? -7.924 4.578 2.355 1.00 94.00 82 PRO A CA 1
ATOM 641 C C . PRO A 1 82 ? -7.989 3.261 1.580 1.00 94.00 82 PRO A C 1
ATOM 643 O O . PRO A 1 82 ? -7.041 2.908 0.892 1.00 94.00 82 PRO A O 1
ATOM 646 N N . LEU A 1 83 ? -9.138 2.577 1.608 1.00 95.25 83 LEU A N 1
ATOM 647 C CA . LEU A 1 83 ? -9.345 1.331 0.864 1.00 95.25 83 LEU A CA 1
ATOM 648 C C . LEU A 1 83 ? -9.232 1.530 -0.649 1.00 95.25 83 LEU A C 1
ATOM 650 O O . LEU A 1 83 ? -8.616 0.722 -1.330 1.00 95.25 83 LEU A O 1
ATOM 654 N N . LEU A 1 84 ? -9.800 2.623 -1.170 1.00 96.12 84 LEU A N 1
ATOM 655 C CA . LEU A 1 84 ? -9.691 2.946 -2.591 1.00 96.12 84 LEU A CA 1
ATOM 656 C C . LEU A 1 84 ? -8.237 3.224 -2.973 1.00 96.12 84 LEU A C 1
ATOM 658 O O . LEU A 1 84 ? -7.775 2.750 -4.003 1.00 96.12 84 LEU A O 1
ATOM 662 N N . LEU A 1 85 ? -7.520 3.980 -2.140 1.00 97.06 85 LEU A N 1
ATOM 663 C CA . LEU A 1 85 ? -6.114 4.282 -2.372 1.00 97.06 85 LEU A CA 1
ATOM 664 C C . LEU A 1 85 ? -5.262 3.006 -2.391 1.00 97.06 85 LEU A C 1
ATOM 666 O O . LEU A 1 85 ? -4.466 2.824 -3.308 1.00 97.06 85 LEU A O 1
ATOM 670 N N . LEU A 1 86 ? -5.469 2.107 -1.427 1.00 97.25 86 LEU A N 1
ATOM 671 C CA . LEU A 1 86 ? -4.774 0.822 -1.366 1.00 97.25 86 LEU A CA 1
ATOM 672 C C . LEU A 1 86 ? -5.104 -0.075 -2.570 1.00 97.25 86 LEU A C 1
ATOM 674 O O . LEU A 1 86 ? -4.193 -0.663 -3.142 1.00 97.25 86 LEU A O 1
ATOM 678 N N . ALA A 1 87 ? -6.366 -0.121 -3.006 1.00 97.12 87 ALA A N 1
ATOM 679 C CA . ALA A 1 87 ? -6.772 -0.868 -4.200 1.00 97.12 87 ALA A CA 1
ATOM 680 C C . ALA A 1 87 ? -6.132 -0.318 -5.489 1.00 97.12 87 ALA A C 1
ATOM 682 O O . ALA A 1 87 ? -5.762 -1.080 -6.376 1.00 97.12 87 ALA A O 1
ATOM 683 N N . ILE A 1 88 ? -5.955 1.004 -5.596 1.00 97.12 88 ILE A N 1
ATOM 684 C CA . ILE A 1 88 ? -5.218 1.604 -6.719 1.00 97.12 88 ILE A CA 1
ATOM 685 C C . ILE A 1 88 ? -3.746 1.175 -6.668 1.00 97.12 88 ILE A C 1
ATOM 687 O O . ILE A 1 88 ? -3.206 0.722 -7.671 1.00 97.12 88 ILE A O 1
ATOM 691 N N . MET A 1 89 ? -3.099 1.264 -5.502 1.00 97.50 89 MET A N 1
ATOM 692 C CA . MET A 1 89 ? -1.689 0.877 -5.349 1.00 97.50 89 MET A CA 1
ATOM 693 C C . MET A 1 89 ? -1.432 -0.603 -5.665 1.00 97.50 89 MET A C 1
ATOM 695 O O . MET A 1 89 ? -0.369 -0.935 -6.197 1.00 97.50 89 MET A O 1
ATOM 699 N N . GLU A 1 90 ? -2.391 -1.480 -5.354 1.00 97.00 90 GLU A N 1
ATOM 700 C CA . GLU A 1 90 ? -2.363 -2.899 -5.717 1.00 97.00 90 GLU A CA 1
ATOM 701 C C . GLU A 1 90 ? -2.244 -3.077 -7.235 1.00 97.00 90 GLU A C 1
ATOM 703 O O . GLU A 1 90 ? -1.306 -3.713 -7.712 1.00 97.00 90 GLU A O 1
ATOM 708 N N . VAL A 1 91 ? -3.156 -2.464 -7.995 1.00 96.81 91 VAL A N 1
ATOM 709 C CA . VAL A 1 91 ? -3.227 -2.620 -9.455 1.00 96.81 91 VAL A CA 1
ATOM 710 C C . VAL A 1 91 ? -2.065 -1.918 -10.163 1.00 96.81 91 VAL A C 1
ATOM 712 O O . VAL A 1 91 ? -1.523 -2.457 -11.125 1.00 96.81 91 VAL A O 1
ATOM 715 N N . GLU A 1 92 ? -1.665 -0.737 -9.690 1.00 96.38 92 GLU A N 1
ATOM 716 C CA . GLU A 1 92 ? -0.658 0.097 -10.362 1.00 96.38 92 GLU A CA 1
ATOM 717 C C . GLU A 1 92 ? 0.776 -0.396 -10.141 1.00 96.38 92 GLU A C 1
ATOM 719 O O . GLU A 1 92 ? 1.610 -0.358 -11.046 1.00 96.38 92 GLU A O 1
ATOM 724 N N . SER A 1 93 ? 1.098 -0.844 -8.926 1.00 96.12 93 SER A N 1
ATOM 725 C CA . SER A 1 93 ? 2.488 -1.135 -8.544 1.00 96.12 93 SER A CA 1
ATOM 726 C C . SER A 1 93 ? 2.663 -2.423 -7.751 1.00 96.12 93 SER A C 1
ATOM 728 O O . SER A 1 93 ? 3.795 -2.769 -7.400 1.00 96.12 93 SER A O 1
ATOM 730 N N . ASN A 1 94 ? 1.572 -3.124 -7.427 1.00 96.44 94 ASN A N 1
ATOM 731 C CA . ASN A 1 94 ? 1.581 -4.262 -6.513 1.00 96.44 94 ASN A CA 1
ATOM 732 C C . ASN A 1 94 ? 2.294 -3.912 -5.187 1.00 96.44 94 ASN A C 1
ATOM 734 O O . ASN A 1 94 ? 3.097 -4.690 -4.651 1.00 96.44 94 ASN A O 1
ATOM 738 N N . PHE A 1 95 ? 2.035 -2.686 -4.716 1.00 97.31 95 PHE A N 1
ATOM 739 C CA . PHE A 1 95 ? 2.626 -2.038 -3.542 1.00 97.31 95 PHE A CA 1
ATOM 740 C C . PHE A 1 95 ? 4.141 -1.797 -3.586 1.00 97.31 95 PHE A C 1
ATOM 742 O O . PHE A 1 95 ? 4.731 -1.493 -2.552 1.00 97.31 95 PHE A O 1
ATOM 749 N N . VAL A 1 96 ? 4.805 -1.905 -4.740 1.00 95.38 96 VAL A N 1
ATOM 750 C CA . VAL A 1 96 ? 6.261 -1.719 -4.842 1.00 95.38 96 VAL A CA 1
ATOM 751 C C . VAL A 1 96 ? 6.600 -0.224 -4.989 1.00 95.38 96 VAL A C 1
ATOM 753 O O . VAL A 1 96 ? 6.366 0.347 -6.054 1.00 95.38 96 VAL A O 1
ATOM 756 N N . PRO A 1 97 ? 7.215 0.441 -3.983 1.00 94.69 97 PRO A N 1
ATOM 757 C CA . PRO A 1 97 ? 7.470 1.887 -4.031 1.00 94.69 97 PRO A CA 1
ATOM 758 C C . PRO A 1 97 ? 8.500 2.300 -5.084 1.00 94.69 97 PRO A C 1
ATOM 760 O O . PRO A 1 97 ? 8.602 3.472 -5.425 1.00 94.69 97 PRO A O 1
ATOM 763 N N . THR A 1 98 ? 9.280 1.342 -5.579 1.00 95.06 98 THR A N 1
ATOM 764 C CA . THR A 1 98 ? 10.304 1.527 -6.611 1.00 95.06 98 THR A CA 1
ATOM 765 C C . THR A 1 98 ? 9.846 1.040 -7.989 1.00 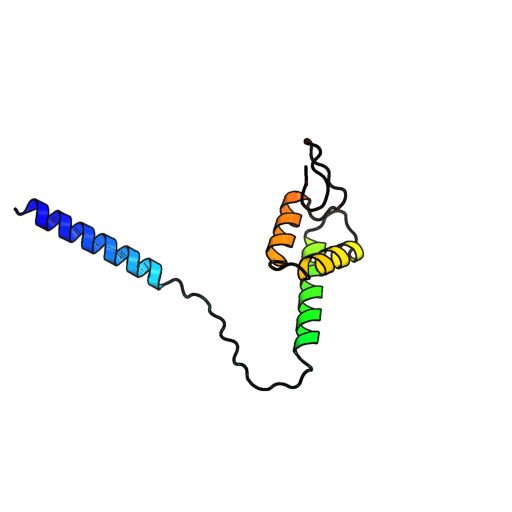95.06 98 THR A C 1
ATOM 767 O O . THR A 1 98 ? 10.676 0.885 -8.881 1.00 95.06 98 THR A O 1
ATOM 770 N N . ALA A 1 99 ? 8.552 0.752 -8.175 1.00 95.31 99 ALA A N 1
ATOM 771 C CA . ALA A 1 99 ? 8.017 0.338 -9.466 1.00 95.31 99 ALA A CA 1
ATOM 772 C C . ALA A 1 99 ? 8.163 1.457 -10.505 1.00 95.31 99 ALA A C 1
ATOM 774 O O . ALA A 1 99 ? 7.794 2.602 -10.239 1.00 95.31 99 ALA A O 1
ATOM 775 N N . THR A 1 100 ? 8.629 1.094 -11.700 1.00 96.69 100 THR A N 1
ATOM 776 C CA . THR A 1 100 ? 8.740 1.998 -12.847 1.00 96.69 100 THR A CA 1
ATOM 777 C C . THR A 1 100 ? 8.102 1.350 -14.069 1.00 96.69 100 THR A C 1
ATOM 779 O O . THR A 1 100 ? 8.440 0.214 -14.412 1.00 96.69 100 THR A O 1
ATOM 782 N N . SER A 1 101 ? 7.192 2.058 -14.736 1.00 95.75 101 SER A N 1
ATOM 783 C CA . SER A 1 101 ? 6.576 1.590 -15.983 1.00 95.75 101 SER A CA 1
ATOM 784 C C . SER A 1 101 ? 7.453 1.852 -17.211 1.00 95.75 101 SER A C 1
ATOM 786 O O . SER A 1 101 ? 8.391 2.648 -17.187 1.00 95.75 101 SER A O 1
ATOM 788 N N . SER A 1 102 ? 7.089 1.247 -18.345 1.00 95.44 102 SER A N 1
ATOM 789 C CA . SER A 1 102 ? 7.723 1.500 -19.650 1.00 95.44 102 SER A CA 1
ATOM 790 C C . SER A 1 102 ? 7.579 2.944 -20.148 1.00 95.44 102 SER A C 1
ATOM 792 O O . SER A 1 102 ? 8.291 3.349 -21.063 1.00 95.44 102 SER A O 1
ATOM 794 N N . LYS A 1 103 ? 6.668 3.722 -19.551 1.00 95.94 103 LYS A N 1
ATOM 795 C CA . LYS A 1 103 ? 6.457 5.147 -19.836 1.00 95.94 103 LYS A CA 1
ATOM 796 C C . LYS A 1 103 ? 7.089 6.061 -18.780 1.00 95.94 103 LYS A C 1
ATOM 798 O O . LYS A 1 103 ? 6.751 7.236 -18.739 1.00 95.94 103 LYS A O 1
ATOM 803 N N . ASN A 1 104 ? 7.990 5.537 -17.945 1.00 94.81 104 ASN A N 1
ATOM 804 C CA . ASN A 1 104 ? 8.649 6.252 -16.845 1.00 94.81 104 ASN A CA 1
ATOM 805 C C . ASN A 1 104 ? 7.713 6.746 -15.732 1.00 94.81 104 ASN A C 1
ATOM 807 O O . ASN A 1 104 ? 8.101 7.619 -14.966 1.00 94.81 104 ASN A O 1
ATOM 811 N N . ALA A 1 105 ? 6.513 6.178 -15.604 1.00 96.69 105 ALA A N 1
ATOM 812 C CA . ALA A 1 105 ? 5.691 6.415 -14.421 1.00 96.69 105 ALA A CA 1
ATOM 813 C C . ALA A 1 105 ? 6.328 5.717 -13.207 1.00 96.69 105 ALA A C 1
ATOM 815 O O . ALA A 1 105 ? 6.786 4.582 -13.351 1.00 96.69 105 ALA A O 1
ATOM 816 N N . ILE A 1 106 ? 6.390 6.375 -12.046 1.00 96.50 106 ILE A N 1
ATOM 817 C CA . ILE A 1 106 ? 7.167 5.909 -10.883 1.00 96.50 106 ILE A CA 1
ATOM 818 C C . ILE A 1 106 ? 6.288 5.790 -9.632 1.00 96.50 106 ILE A C 1
ATOM 820 O O . ILE A 1 106 ? 5.386 6.592 -9.378 1.00 96.50 106 ILE A O 1
ATOM 824 N N . GLY A 1 107 ? 6.609 4.795 -8.807 1.00 96.00 107 GLY A N 1
ATOM 825 C CA . GLY A 1 107 ? 6.137 4.678 -7.435 1.00 96.00 107 GLY A CA 1
ATOM 826 C C . GLY A 1 107 ? 4.800 3.964 -7.284 1.00 96.00 107 GLY A C 1
ATOM 827 O O . GLY A 1 107 ? 4.294 3.326 -8.206 1.00 96.00 107 GLY A O 1
ATOM 828 N N . LEU A 1 108 ? 4.222 4.077 -6.085 1.00 96.06 108 LEU A N 1
ATOM 829 C CA . LEU A 1 108 ? 3.036 3.312 -5.682 1.00 96.06 108 LEU A CA 1
ATOM 830 C C . LEU A 1 108 ? 1.799 3.583 -6.548 1.00 96.06 108 LEU A C 1
ATOM 832 O O . LEU A 1 108 ? 0.974 2.697 -6.737 1.00 96.06 108 LEU A O 1
ATOM 836 N N . MET A 1 109 ? 1.680 4.812 -7.051 1.00 96.25 109 MET A N 1
ATOM 837 C CA . MET A 1 109 ? 0.556 5.263 -7.875 1.00 96.25 109 MET A CA 1
ATOM 838 C C . MET A 1 109 ? 0.921 5.446 -9.351 1.00 96.25 109 MET A C 1
ATOM 840 O O . MET A 1 109 ? 0.100 5.972 -10.091 1.00 96.25 109 MET A O 1
ATOM 844 N N . GLN A 1 110 ? 2.140 5.071 -9.763 1.00 96.75 110 GLN A N 1
ATOM 845 C CA . GLN A 1 110 ? 2.619 5.237 -11.141 1.00 96.75 110 GLN A CA 1
ATOM 846 C C . GLN A 1 110 ? 2.385 6.669 -11.668 1.00 96.75 110 GLN A C 1
ATOM 848 O O . GLN A 1 110 ? 1.690 6.893 -12.657 1.00 96.75 110 GLN A O 1
ATOM 853 N N . ILE A 1 111 ? 2.968 7.658 -10.981 1.00 93.00 111 ILE A N 1
ATOM 854 C CA . ILE A 1 111 ? 2.872 9.075 -11.369 1.00 93.00 111 ILE A CA 1
ATOM 855 C C . ILE A 1 111 ? 3.877 9.359 -12.497 1.00 93.00 111 ILE A C 1
ATOM 857 O O . ILE A 1 111 ? 5.019 8.903 -12.413 1.00 93.00 111 ILE A O 1
ATOM 861 N N . LEU A 1 112 ? 3.436 10.084 -13.533 1.00 86.31 112 LEU A N 1
ATOM 862 C CA . LEU A 1 112 ? 4.196 10.497 -14.727 1.00 86.31 112 LEU A CA 1
ATOM 863 C C . LEU A 1 112 ? 4.874 11.862 -14.556 1.00 86.31 112 LEU A C 1
ATOM 865 O O . LEU A 1 112 ? 4.232 12.757 -13.960 1.00 86.31 112 LEU A O 1
#